Protein AF-A0A2B3TQ89-F1 (afdb_monomer)

Radius of gyration: 21.54 Å; Cα contacts (8 Å, |Δi|>4): 111; chains: 1; bounding box: 41×47×52 Å

Organism: Bacillus cereus (NCBI:txid1396)

Nearest PDB structures (foldseek):
  5jhf-assembly2_B  TM=5.455E-01  e=6.236E+00  Lachancea thermotolerans CBS 6340
  5jhf-assembly3_E  TM=5.017E-01  e=6.980E+00  Lachancea thermotolerans CBS 6340
  7dm0-assembly1_B  TM=3.719E-01  e=3.357E+00  Staphylococcus aureus

Foldseek 3Di:
DDDDDDDDDDDDAFDKDKDADDPFFFPDKDADPVVRDIDGGTRIWMWGQHPVGTDTDDDDDDPPDPDDQKDKDWDADPPRHTDDIDIGD

Secondary structure (DSSP, 8-state):
-PPPP-------TT-EEEEE-SS-SSSEEEE-TTT--EEEESSEEEEEEETTEEEEESSPPP-----SS-EEEEEE-GGG-EEEEEEE-

Structure (mmCIF, N/CA/C/O backbone):
data_AF-A0A2B3TQ89-F1
#
_entry.id   AF-A0A2B3TQ89-F1
#
loop_
_atom_site.group_PDB
_atom_site.id
_atom_site.type_symbol
_atom_site.label_atom_id
_atom_site.label_alt_id
_atom_site.label_comp_id
_atom_site.label_asym_id
_atom_site.label_entity_id
_atom_site.label_seq_id
_atom_site.pdbx_PDB_ins_code
_atom_site.Cartn_x
_atom_site.Cartn_y
_atom_site.Cartn_z
_atom_site.occupancy
_atom_site.B_iso_or_equiv
_atom_site.auth_seq_id
_atom_site.auth_comp_id
_atom_site.auth_asym_id
_atom_site.auth_atom_id
_atom_site.pdbx_PDB_model_num
ATOM 1 N N . GLN A 1 1 ? -16.514 24.925 16.459 1.00 64.75 1 GLN A N 1
ATOM 2 C CA . GLN A 1 1 ? -15.593 23.787 16.258 1.00 64.75 1 GLN A CA 1
ATOM 3 C C . GLN A 1 1 ? -15.755 23.334 14.818 1.00 64.75 1 GLN A C 1
ATOM 5 O O . GLN A 1 1 ? -16.890 23.263 14.365 1.00 64.75 1 GLN A O 1
ATOM 10 N N . GLN A 1 2 ? -14.666 23.127 14.078 1.00 66.38 2 GLN A N 1
ATOM 11 C CA . GLN A 1 2 ? -14.748 22.446 12.783 1.00 66.38 2 GLN A CA 1
ATOM 12 C C . GLN A 1 2 ? -15.004 20.962 13.045 1.00 66.38 2 GLN A C 1
ATOM 14 O O . GLN A 1 2 ? -14.356 20.377 13.912 1.00 66.38 2 GLN A O 1
ATOM 19 N N . ASN A 1 3 ? -15.949 20.373 12.317 1.00 81.94 3 ASN A N 1
ATOM 20 C CA . ASN A 1 3 ? -16.130 18.929 12.325 1.00 81.94 3 ASN A CA 1
ATOM 21 C C . ASN A 1 3 ? -15.047 18.306 11.445 1.00 81.94 3 ASN A C 1
ATOM 23 O O . ASN A 1 3 ? -14.782 18.805 10.352 1.00 81.94 3 ASN A O 1
ATOM 27 N N . ALA A 1 4 ? -14.432 17.228 11.922 1.00 85.75 4 ALA A N 1
ATOM 28 C CA . ALA A 1 4 ? -13.575 16.414 11.076 1.00 85.75 4 ALA A CA 1
ATOM 29 C C . ALA A 1 4 ? -14.429 15.731 9.999 1.00 85.75 4 ALA A C 1
ATOM 31 O O . AL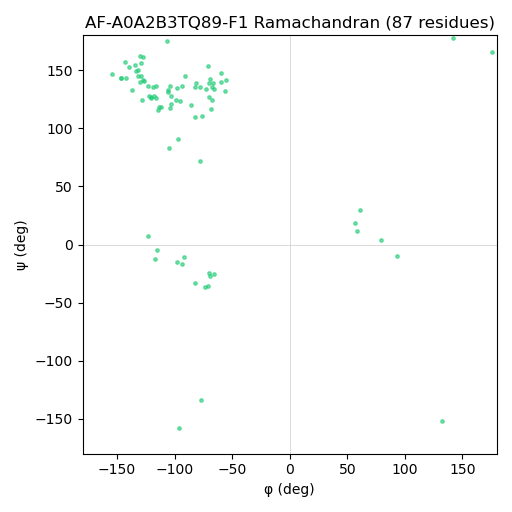A A 1 4 ? -15.533 15.258 10.281 1.00 85.75 4 ALA A O 1
ATOM 32 N N . GLU A 1 5 ? -13.916 15.673 8.775 1.00 90.62 5 GLU A N 1
ATOM 33 C CA . GLU A 1 5 ? -14.498 14.835 7.734 1.00 90.62 5 GLU A CA 1
ATOM 34 C C . GLU A 1 5 ? -14.278 13.355 8.078 1.00 90.62 5 GLU A C 1
ATOM 36 O O . GLU A 1 5 ? -13.234 12.974 8.610 1.00 90.62 5 GLU A O 1
ATOM 41 N N . SER A 1 6 ? -15.271 12.513 7.789 1.00 90.75 6 SER A N 1
ATOM 42 C CA . SER A 1 6 ? -15.187 11.074 8.027 1.00 90.75 6 SER A CA 1
ATOM 43 C C . SER A 1 6 ? -15.560 10.301 6.769 1.00 90.75 6 SER A C 1
ATOM 45 O O . SER A 1 6 ? -16.676 10.441 6.269 1.00 90.75 6 SER A O 1
ATOM 47 N N . GLN A 1 7 ? -14.664 9.427 6.319 1.00 93.81 7 GLN A N 1
ATOM 48 C CA . GLN A 1 7 ? -14.898 8.501 5.216 1.00 93.81 7 GLN A CA 1
ATOM 49 C C . GLN A 1 7 ? -14.520 7.079 5.636 1.00 93.81 7 GLN A C 1
ATOM 51 O O . GLN A 1 7 ? -13.570 6.867 6.389 1.00 93.81 7 GLN A O 1
ATOM 56 N N . LYS A 1 8 ? -15.268 6.092 5.135 1.00 93.50 8 LYS A N 1
ATOM 57 C CA . LYS A 1 8 ? -14.920 4.672 5.249 1.00 93.50 8 LYS A CA 1
ATOM 58 C C . LYS A 1 8 ? -14.424 4.175 3.898 1.00 93.50 8 LYS A C 1
ATOM 60 O O . LYS A 1 8 ? -15.086 4.391 2.887 1.00 93.50 8 LYS A O 1
ATOM 65 N N . VAL A 1 9 ? -13.283 3.497 3.906 1.00 93.81 9 VAL A N 1
ATOM 66 C CA . VAL A 1 9 ? -12.673 2.880 2.725 1.00 93.81 9 VAL A CA 1
ATOM 67 C C . VAL A 1 9 ? -12.519 1.390 3.009 1.00 93.81 9 VAL A C 1
ATOM 69 O O . VAL A 1 9 ? -12.000 1.012 4.058 1.00 93.81 9 VAL A O 1
ATOM 72 N N . SER A 1 10 ? -13.014 0.542 2.108 1.00 95.94 10 SER A N 1
ATOM 73 C CA . SER A 1 10 ? -12.836 -0.911 2.196 1.00 95.94 10 SER A CA 1
ATOM 74 C C . SER A 1 10 ? -11.461 -1.309 1.664 1.00 95.94 10 SER A C 1
ATOM 76 O O . SER A 1 10 ? -11.037 -0.791 0.636 1.00 95.94 10 SER A O 1
ATOM 78 N N . VAL A 1 11 ? -10.799 -2.247 2.342 1.00 96.06 11 VAL A N 1
ATOM 79 C CA . VAL A 1 11 ? -9.489 -2.794 1.955 1.00 96.06 11 VAL A CA 1
ATOM 80 C C . VAL A 1 11 ? -9.495 -4.320 2.067 1.00 96.06 11 VAL A C 1
ATOM 82 O O . VAL A 1 11 ? -10.264 -4.884 2.849 1.00 96.06 11 VAL A O 1
ATOM 85 N N . LYS A 1 12 ? -8.638 -4.993 1.300 1.00 97.38 12 LYS A N 1
ATOM 86 C CA . LYS A 1 12 ? -8.423 -6.449 1.319 1.00 97.38 12 LYS A CA 1
ATOM 87 C C . LYS A 1 12 ? -6.933 -6.781 1.424 1.00 97.38 12 LYS A C 1
ATOM 89 O O . LYS A 1 12 ? -6.078 -5.947 1.150 1.00 97.38 12 LYS A O 1
ATOM 94 N N . VAL A 1 13 ? -6.624 -8.020 1.810 1.00 96.94 13 VAL A N 1
ATOM 95 C CA . VAL A 1 13 ? -5.237 -8.517 1.845 1.00 96.94 13 VAL A CA 1
ATOM 96 C C . VAL A 1 13 ? -4.593 -8.370 0.463 1.00 96.94 13 VAL A C 1
ATOM 98 O O . VAL A 1 13 ? -5.190 -8.770 -0.537 1.00 96.94 13 VAL A O 1
ATOM 101 N N . GLY A 1 14 ? -3.382 -7.812 0.432 1.00 94.75 14 GLY A N 1
ATOM 102 C CA . GLY A 1 14 ? -2.637 -7.472 -0.782 1.00 94.75 14 GLY A CA 1
ATOM 103 C C . GLY A 1 14 ? -2.836 -6.033 -1.271 1.00 94.75 14 GLY A C 1
ATOM 104 O O . GLY A 1 14 ? -2.097 -5.598 -2.151 1.00 94.75 14 GLY A O 1
ATOM 105 N N . ASP A 1 15 ? -3.786 -5.277 -0.709 1.00 96.06 15 ASP A N 1
ATOM 106 C CA . ASP A 1 15 ? -3.901 -3.845 -0.996 1.00 96.06 15 ASP A CA 1
ATOM 107 C C . ASP A 1 15 ? -2.745 -3.061 -0.359 1.00 96.06 15 ASP A C 1
ATOM 109 O O . ASP A 1 15 ? -2.207 -3.435 0.688 1.00 96.06 15 ASP A O 1
ATOM 113 N N . TYR A 1 16 ? -2.419 -1.918 -0.963 1.00 95.56 16 TYR A N 1
ATOM 114 C CA . TYR A 1 16 ? -1.469 -0.954 -0.418 1.00 95.56 16 TYR A CA 1
ATOM 115 C C . TYR A 1 16 ? -2.165 0.370 -0.106 1.00 95.56 16 TYR A C 1
ATOM 117 O O . TYR A 1 16 ? -2.948 0.886 -0.902 1.00 95.56 16 TYR A O 1
ATOM 125 N N . ILE A 1 17 ? -1.850 0.937 1.056 1.00 95.56 17 ILE A N 1
ATOM 126 C CA . ILE A 1 17 ? -2.375 2.211 1.544 1.00 95.56 17 ILE A CA 1
ATOM 127 C C . ILE A 1 17 ? -1.228 3.216 1.547 1.00 95.56 17 ILE A C 1
ATOM 129 O O . ILE A 1 17 ? -0.252 3.032 2.274 1.00 95.56 17 ILE A O 1
ATOM 133 N N . GLU A 1 18 ? -1.351 4.293 0.770 1.00 95.06 18 GLU A N 1
ATOM 134 C CA . GLU A 1 18 ? -0.478 5.463 0.890 1.00 95.06 18 GLU A CA 1
ATOM 135 C C . GLU A 1 18 ? -1.176 6.544 1.710 1.00 95.06 18 GLU A 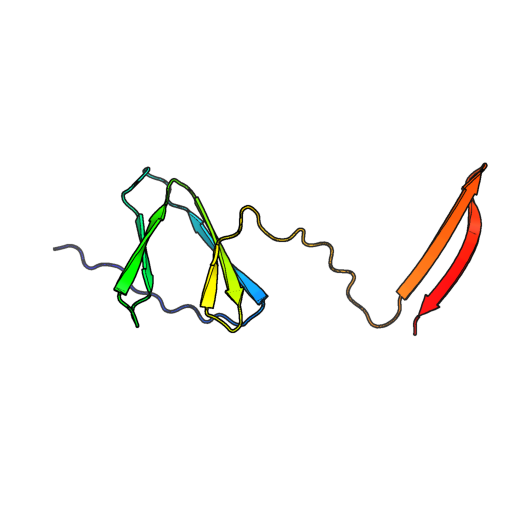C 1
ATOM 137 O O . GLU A 1 18 ? -2.261 7.005 1.363 1.00 95.06 18 GLU A O 1
ATOM 142 N N . LEU A 1 19 ? -0.517 6.986 2.776 1.00 93.38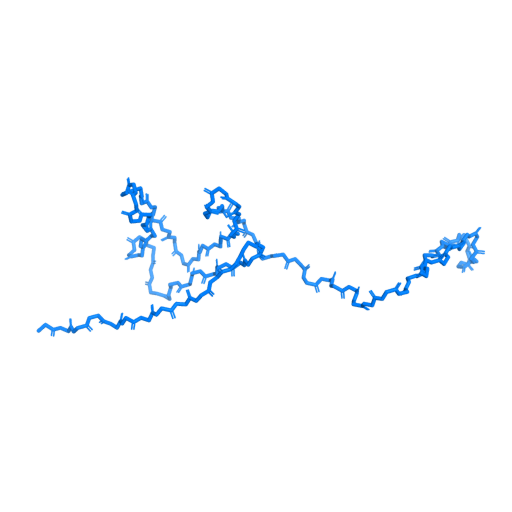 19 LEU A N 1
ATOM 143 C CA . LEU A 1 19 ? -0.898 8.177 3.517 1.00 93.38 19 LEU A CA 1
ATOM 144 C C . LEU A 1 19 ? 0.075 9.290 3.152 1.00 93.38 19 LEU A C 1
ATOM 146 O O . LEU A 1 19 ? 1.268 9.185 3.444 1.00 93.38 19 LEU A O 1
ATOM 150 N N . THR A 1 20 ? -0.437 10.359 2.545 1.00 91.00 20 THR A N 1
ATOM 151 C CA . THR A 1 20 ? 0.347 11.546 2.196 1.00 91.00 20 THR A CA 1
ATOM 152 C C . THR A 1 20 ? -0.178 12.750 2.967 1.00 91.00 20 THR A C 1
ATOM 154 O O . THR A 1 20 ? -1.361 13.075 2.911 1.00 91.00 20 THR A O 1
ATOM 157 N N . HIS A 1 21 ? 0.716 13.426 3.681 1.00 87.69 21 HIS A N 1
ATOM 158 C CA . HIS A 1 21 ? 0.428 14.641 4.427 1.00 87.69 21 HIS A CA 1
ATOM 159 C C . HIS A 1 21 ? 1.203 15.813 3.814 1.00 87.69 21 HIS A C 1
ATOM 161 O O . HIS A 1 21 ? 2.437 15.825 3.810 1.00 87.69 21 HIS A O 1
ATOM 167 N N . LEU A 1 22 ? 0.469 16.793 3.279 1.00 83.31 22 LEU A N 1
ATOM 168 C CA . LEU A 1 22 ? 1.045 17.914 2.532 1.00 83.31 22 LEU A CA 1
ATOM 169 C C . LEU A 1 22 ? 1.813 18.900 3.428 1.00 83.31 22 LEU A C 1
ATOM 171 O O . LEU A 1 22 ? 2.839 19.432 3.006 1.00 83.31 22 LEU A O 1
ATOM 175 N N . GLU A 1 23 ? 1.345 19.130 4.657 1.00 74.00 23 GLU A N 1
ATOM 176 C CA . GLU A 1 23 ? 1.744 20.307 5.441 1.00 74.00 23 GLU A CA 1
ATOM 177 C C . GLU A 1 23 ? 2.855 20.075 6.480 1.00 74.00 23 GLU A C 1
ATOM 179 O O . GLU A 1 23 ? 3.448 21.053 6.934 1.00 74.00 23 GLU A O 1
ATOM 184 N N . GLY A 1 24 ? 3.227 18.844 6.871 1.00 64.50 24 GLY A N 1
ATOM 185 C CA . GLY A 1 24 ? 4.297 18.729 7.875 1.00 64.50 24 GLY A CA 1
ATOM 186 C C . GLY A 1 24 ? 4.692 17.360 8.416 1.00 64.50 24 GLY A C 1
ATOM 187 O O . GLY A 1 24 ? 3.999 16.356 8.292 1.00 64.50 24 GLY A O 1
ATOM 188 N N . VAL A 1 25 ? 5.846 17.352 9.077 1.00 68.25 25 VAL A N 1
ATOM 189 C CA . VAL A 1 25 ? 6.361 16.220 9.852 1.00 68.25 25 VAL A CA 1
ATOM 190 C C . VAL A 1 25 ? 5.691 16.248 11.237 1.00 68.25 25 VAL A C 1
ATOM 192 O O . VAL A 1 25 ? 5.575 17.316 11.835 1.00 68.25 25 VAL A O 1
ATOM 195 N N . HIS A 1 26 ? 5.234 15.095 11.738 1.00 76.19 26 HIS A N 1
ATOM 196 C CA . HIS A 1 26 ? 4.683 14.879 13.093 1.00 76.19 26 HIS A CA 1
ATOM 197 C C . HIS A 1 26 ? 3.232 15.299 13.395 1.00 76.19 26 HIS A C 1
ATOM 199 O O . HIS A 1 26 ? 2.797 15.164 14.536 1.00 76.19 26 HIS A O 1
ATOM 205 N N . ARG A 1 27 ? 2.453 15.790 12.424 1.00 84.50 27 ARG A N 1
ATOM 206 C CA . ARG A 1 27 ? 1.036 16.167 12.659 1.00 84.50 27 ARG A CA 1
ATOM 207 C C . ARG A 1 27 ? 0.033 15.064 12.335 1.00 84.50 27 ARG A C 1
ATOM 209 O O . ARG A 1 27 ? -1.104 15.140 12.787 1.00 84.50 27 ARG A O 1
ATOM 216 N N . ALA A 1 28 ? 0.459 14.060 11.577 1.00 89.75 28 ALA A N 1
ATOM 217 C CA . ALA A 1 28 ? -0.356 12.910 11.240 1.00 89.75 28 ALA A CA 1
ATOM 218 C C . ALA A 1 28 ? 0.079 11.694 12.066 1.00 89.75 28 ALA A C 1
ATOM 220 O O . ALA A 1 28 ? 1.276 11.426 12.240 1.00 89.75 28 ALA A O 1
ATOM 221 N N . THR A 1 29 ? -0.913 10.970 12.573 1.00 92.25 29 THR A N 1
ATOM 222 C CA . THR A 1 29 ? -0.741 9.710 13.289 1.00 92.25 29 THR A CA 1
ATOM 223 C C . THR A 1 29 ? -1.612 8.644 12.647 1.00 92.25 29 THR A C 1
ATOM 225 O O . THR A 1 29 ? -2.739 8.908 12.228 1.00 92.25 29 THR A O 1
ATOM 228 N N . LEU A 1 30 ? -1.073 7.432 12.551 1.00 94.06 30 LEU A N 1
ATOM 229 C CA . LEU A 1 30 ? -1.850 6.242 12.244 1.00 94.06 30 LEU A CA 1
ATOM 230 C C . LEU A 1 30 ? -2.047 5.469 13.545 1.00 94.06 30 LEU A C 1
ATOM 232 O O . LEU A 1 30 ? -1.076 5.181 14.243 1.00 94.06 30 LEU A O 1
ATOM 236 N N . THR A 1 31 ? -3.297 5.137 13.854 1.00 95.31 31 THR A N 1
ATOM 237 C CA . THR A 1 31 ? -3.677 4.450 15.091 1.00 95.31 31 THR A CA 1
ATOM 238 C C . THR A 1 31 ? -4.360 3.136 14.761 1.00 95.31 31 T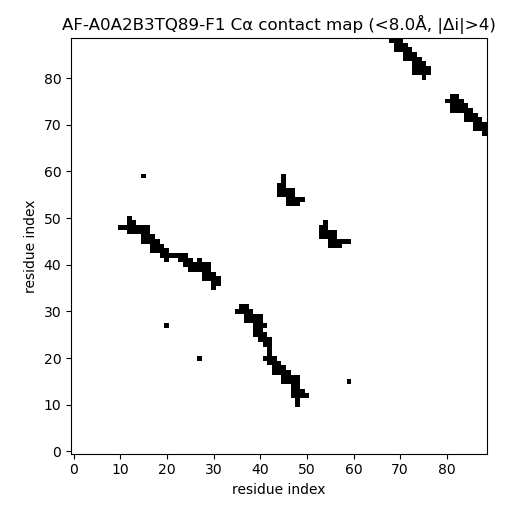HR A C 1
ATOM 240 O O . THR A 1 31 ? -5.360 3.110 14.046 1.00 95.31 31 THR A O 1
ATOM 243 N N . ASN A 1 32 ? -3.861 2.047 15.336 1.00 95.06 32 ASN A N 1
ATOM 244 C CA . ASN A 1 32 ? -4.623 0.817 15.453 1.00 95.06 32 ASN A CA 1
ATOM 245 C C . ASN A 1 32 ? -5.638 0.997 16.591 1.00 95.06 32 ASN A C 1
ATOM 247 O O . ASN A 1 32 ? -5.265 1.100 17.759 1.00 95.06 32 ASN A O 1
ATOM 251 N N . VAL A 1 33 ? -6.919 1.070 16.240 1.00 94.56 33 VAL A N 1
ATOM 252 C CA . VAL A 1 33 ? -8.001 1.335 17.199 1.00 94.56 33 VAL A CA 1
ATOM 253 C C . VAL A 1 33 ? -8.263 0.166 18.152 1.00 94.56 33 VAL A C 1
ATOM 255 O O . VAL A 1 33 ? -8.709 0.402 19.271 1.00 94.56 33 VAL A O 1
ATOM 258 N N . ASP A 1 34 ? -7.925 -1.065 17.761 1.00 95.81 34 ASP A N 1
ATOM 259 C CA . ASP A 1 34 ? -8.179 -2.267 18.563 1.00 95.81 34 ASP A CA 1
ATOM 260 C C . ASP A 1 34 ? -7.223 -2.371 19.758 1.00 95.81 34 ASP A C 1
ATOM 262 O O . ASP A 1 34 ? -7.604 -2.827 20.834 1.00 95.81 34 ASP A O 1
ATOM 266 N N . ASN A 1 35 ? -5.964 -1.954 19.579 1.00 94.56 35 ASN A N 1
ATOM 267 C CA . ASN A 1 35 ? -4.919 -2.071 20.605 1.00 94.56 35 ASN A CA 1
ATOM 268 C C . ASN A 1 35 ? -4.252 -0.741 20.984 1.00 94.56 35 ASN A C 1
ATOM 270 O O . ASN A 1 35 ? -3.277 -0.736 21.735 1.00 94.56 35 ASN A O 1
ATOM 274 N N . SER A 1 36 ? -4.764 0.381 20.474 1.00 95.38 36 SER A N 1
ATOM 275 C CA . SER A 1 36 ? -4.269 1.742 20.726 1.00 95.38 36 SER A CA 1
ATOM 276 C C . SER A 1 36 ? -2.806 1.997 20.344 1.00 95.38 36 SER A C 1
ATOM 278 O O . SER A 1 36 ? -2.266 3.042 20.711 1.00 95.38 36 SER A O 1
ATOM 280 N N . LYS A 1 37 ? -2.140 1.096 19.607 1.00 95.06 37 LYS A N 1
ATOM 281 C CA . LYS A 1 37 ? -0.793 1.360 19.086 1.00 95.06 37 LYS A CA 1
ATOM 282 C C . LYS A 1 37 ? -0.865 2.458 18.038 1.00 95.06 37 LYS A C 1
ATOM 284 O O . LYS A 1 37 ? -1.731 2.434 17.166 1.00 95.06 37 LYS A O 1
ATOM 289 N N . GLN A 1 38 ? 0.066 3.399 18.118 1.00 94.31 38 GLN A N 1
ATOM 290 C CA . GLN A 1 38 ? 0.127 4.540 17.215 1.00 94.31 38 GLN A CA 1
ATOM 291 C C . GLN A 1 38 ? 1.534 4.708 16.678 1.00 94.31 38 GLN A C 1
ATOM 293 O O . GLN A 1 38 ? 2.513 4.435 17.375 1.00 94.31 38 GLN A O 1
ATOM 298 N N . GLU A 1 39 ? 1.627 5.231 15.467 1.00 91.94 39 GLU A N 1
ATOM 299 C CA . GLU A 1 39 ? 2.869 5.773 14.948 1.00 91.94 39 GLU A CA 1
ATOM 300 C C . GLU A 1 39 ? 2.642 7.147 14.333 1.00 91.94 39 GLU A C 1
ATOM 302 O O . GLU A 1 39 ? 1.602 7.431 13.733 1.00 91.94 39 GLU A O 1
ATOM 307 N N . SER A 1 40 ? 3.644 8.008 14.480 1.00 91.50 40 SER A N 1
ATOM 308 C CA . SER A 1 40 ? 3.720 9.250 13.726 1.00 91.50 40 SER A CA 1
ATOM 309 C C . SER A 1 40 ? 4.508 9.012 12.446 1.00 91.50 40 SER A C 1
ATOM 311 O O . SER A 1 40 ? 5.480 8.252 12.430 1.00 91.50 40 SER A O 1
ATOM 313 N N . PHE A 1 41 ? 4.111 9.687 11.375 1.00 90.06 41 PHE A N 1
ATOM 314 C CA . PHE A 1 41 ? 4.833 9.656 10.114 1.00 90.06 41 PHE A CA 1
ATOM 315 C C . PHE A 1 41 ? 5.147 11.068 9.614 1.00 90.06 41 PHE A C 1
ATOM 317 O O . PHE A 1 41 ? 4.605 12.071 10.085 1.00 90.06 41 PHE A O 1
ATOM 324 N N . GLY A 1 42 ? 6.116 11.139 8.699 1.00 88.56 42 GLY A N 1
ATOM 325 C CA . GLY A 1 42 ? 6.507 12.380 8.041 1.00 88.56 42 GLY A CA 1
ATOM 326 C C . GLY A 1 42 ? 5.508 12.769 6.952 1.00 88.56 42 GLY A C 1
ATOM 327 O O . GLY A 1 42 ? 4.299 12.705 7.135 1.00 88.56 42 GLY A O 1
ATOM 328 N N . LYS A 1 43 ? 6.020 13.138 5.776 1.00 90.44 43 LYS A N 1
ATOM 329 C CA . LYS A 1 43 ? 5.175 13.495 4.624 1.00 90.44 43 LYS A CA 1
ATOM 330 C C . LYS A 1 43 ? 4.425 12.309 4.023 1.00 90.44 43 LYS A C 1
ATOM 332 O O . LYS A 1 43 ? 3.396 12.504 3.389 1.00 90.44 43 LYS A O 1
ATOM 337 N N . LYS A 1 44 ? 4.970 11.101 4.168 1.00 91.94 44 LYS A N 1
ATOM 338 C CA . LYS A 1 44 ? 4.464 9.897 3.519 1.00 91.94 44 LYS A CA 1
ATOM 339 C C . LYS A 1 44 ? 4.677 8.672 4.399 1.00 91.94 44 LYS A C 1
ATOM 341 O O . LYS A 1 44 ? 5.719 8.558 5.047 1.00 91.94 44 LYS A O 1
ATOM 346 N N . ALA A 1 45 ? 3.716 7.760 4.381 1.00 94.12 45 ALA A N 1
ATOM 347 C CA . ALA A 1 45 ? 3.871 6.390 4.847 1.00 94.12 45 ALA A CA 1
ATOM 348 C C . ALA A 1 45 ? 3.090 5.445 3.930 1.00 94.12 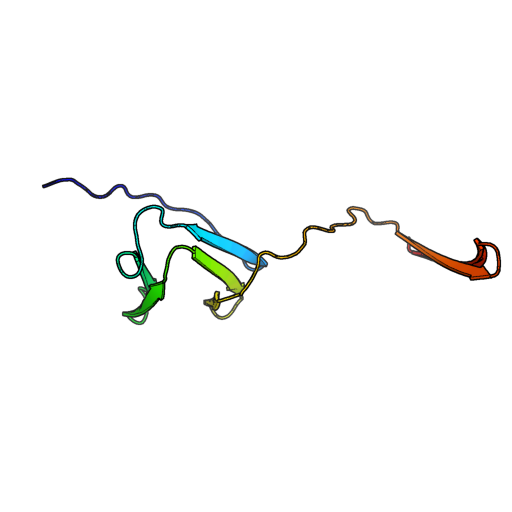45 ALA A C 1
ATOM 350 O O . ALA A 1 45 ? 2.016 5.804 3.447 1.00 94.12 45 ALA A O 1
ATOM 351 N N . ILE A 1 46 ? 3.638 4.255 3.690 1.00 96.38 46 ILE A N 1
ATOM 352 C CA . ILE A 1 46 ? 3.012 3.230 2.856 1.00 96.38 46 ILE A CA 1
ATOM 353 C C . ILE A 1 46 ? 2.866 1.961 3.690 1.00 96.38 46 ILE A C 1
ATOM 355 O O . ILE A 1 46 ? 3.793 1.575 4.408 1.00 96.38 46 ILE A O 1
ATOM 359 N N . TYR A 1 47 ? 1.706 1.321 3.591 1.00 96.62 47 TYR A N 1
ATOM 360 C CA . TYR A 1 47 ? 1.399 0.075 4.283 1.00 96.62 47 TYR A CA 1
ATOM 361 C C . TYR A 1 47 ? 0.834 -0.955 3.317 1.00 96.62 47 TYR A C 1
ATOM 363 O O . TYR A 1 47 ? 0.014 -0.616 2.472 1.00 96.62 47 TYR A O 1
ATOM 371 N N . GLU A 1 48 ? 1.239 -2.205 3.481 1.00 97.44 48 GLU A N 1
ATOM 372 C CA . GLU A 1 48 ? 0.609 -3.372 2.871 1.00 97.44 48 GLU A CA 1
ATOM 373 C C . GLU A 1 48 ? -0.419 -3.952 3.847 1.00 97.44 48 GLU A C 1
ATOM 375 O O . GLU A 1 48 ? -0.145 -4.091 5.045 1.00 97.44 48 GLU A O 1
ATOM 380 N N . VAL A 1 49 ? -1.596 -4.307 3.342 1.00 97.31 49 VAL A N 1
ATOM 381 C CA . VAL A 1 49 ? -2.611 -5.033 4.105 1.00 97.31 49 VAL A CA 1
ATOM 382 C C . VAL A 1 49 ? -2.264 -6.521 4.085 1.00 97.31 49 VAL A C 1
ATOM 384 O O . VAL A 1 49 ? -2.400 -7.186 3.058 1.00 97.31 49 VAL A O 1
ATOM 387 N N . THR A 1 50 ? -1.841 -7.065 5.223 1.00 97.06 50 THR A N 1
ATOM 388 C CA . THR A 1 50 ? -1.545 -8.493 5.402 1.00 97.06 50 THR A CA 1
ATOM 389 C C . THR A 1 50 ? -2.630 -9.175 6.238 1.00 97.06 50 THR A C 1
ATOM 391 O O . THR A 1 50 ? -3.552 -8.532 6.744 1.00 97.06 50 THR A O 1
ATOM 394 N N . LYS A 1 51 ? -2.543 -10.500 6.400 1.00 96.88 51 LYS A N 1
ATOM 395 C CA . LYS A 1 51 ? -3.473 -11.249 7.266 1.00 96.88 51 LYS A CA 1
ATOM 396 C C . LYS A 1 51 ? -3.323 -10.870 8.743 1.00 96.88 51 LYS A C 1
ATOM 398 O O . LYS A 1 51 ? -4.262 -11.023 9.514 1.00 96.88 51 LYS A O 1
ATOM 403 N N . GLU A 1 52 ? -2.146 -10.385 9.124 1.00 94.75 52 GLU A N 1
ATOM 404 C CA . GLU A 1 52 ? -1.767 -9.994 10.480 1.00 94.75 52 GLU A CA 1
ATOM 405 C C . GLU A 1 52 ? -2.034 -8.505 10.773 1.00 94.75 52 GLU A C 1
ATOM 407 O O . GLU A 1 52 ? -1.944 -8.088 11.928 1.00 94.75 52 GLU A O 1
ATOM 412 N N . GLY A 1 53 ? -2.362 -7.699 9.755 1.00 94.44 53 GLY A N 1
ATOM 413 C CA . GLY A 1 53 ? -2.667 -6.273 9.886 1.00 94.44 53 GLY A CA 1
ATOM 414 C C . GLY A 1 53 ? -1.935 -5.403 8.863 1.00 94.44 53 GLY A C 1
ATOM 415 O O . GLY A 1 53 ? -1.625 -5.841 7.760 1.00 94.44 53 GLY A O 1
ATOM 416 N N . LEU A 1 54 ? -1.671 -4.142 9.218 1.00 95.88 54 LEU A N 1
ATOM 417 C CA . LEU A 1 54 ? -0.917 -3.221 8.365 1.00 95.88 54 LEU A CA 1
ATOM 418 C C . LEU A 1 54 ? 0.587 -3.390 8.586 1.00 95.88 54 LEU A C 1
ATOM 420 O O . LEU A 1 54 ? 1.092 -3.161 9.687 1.00 95.88 54 LEU A O 1
ATOM 424 N N . LYS A 1 55 ? 1.309 -3.741 7.523 1.00 95.75 55 LYS A N 1
ATOM 425 C CA . LYS A 1 55 ? 2.770 -3.817 7.509 1.00 95.75 55 LYS A CA 1
ATOM 426 C C . LYS A 1 55 ? 3.335 -2.595 6.800 1.00 95.75 55 LYS A C 1
ATOM 428 O O . LYS A 1 55 ? 3.055 -2.378 5.627 1.00 95.75 55 LYS A O 1
ATOM 433 N N . LYS A 1 56 ? 4.164 -1.810 7.485 1.00 95.44 56 LYS A N 1
ATOM 434 C CA . LYS A 1 56 ? 4.844 -0.660 6.876 1.00 95.44 56 LYS A CA 1
ATOM 435 C C . LYS A 1 56 ? 5.835 -1.119 5.804 1.00 95.44 56 LYS A C 1
ATOM 437 O O . LYS A 1 56 ? 6.616 -2.041 6.043 1.00 95.44 56 LYS A O 1
ATOM 442 N N . VAL A 1 57 ? 5.816 -0.463 4.648 1.00 95.81 57 VAL A N 1
ATOM 443 C CA . VAL A 1 57 ? 6.712 -0.730 3.514 1.00 95.81 57 VAL A CA 1
ATOM 444 C C . VAL A 1 57 ? 7.364 0.563 3.023 1.00 95.81 57 VAL A C 1
ATOM 446 O O . VAL A 1 57 ? 6.851 1.659 3.245 1.00 95.81 57 VAL A O 1
ATOM 449 N N . GLU A 1 58 ? 8.518 0.443 2.370 1.00 93.19 58 GLU A N 1
ATOM 450 C CA . GLU A 1 58 ? 9.302 1.606 1.926 1.00 93.19 58 GLU A CA 1
ATOM 451 C C . GLU A 1 58 ? 8.802 2.205 0.606 1.00 93.19 58 GLU A C 1
ATOM 453 O O . GLU A 1 58 ? 8.875 3.418 0.410 1.00 93.19 58 GLU A O 1
ATOM 458 N N . LYS A 1 59 ? 8.283 1.368 -0.300 1.00 91.81 59 LYS A N 1
ATOM 459 C CA . LYS A 1 59 ? 7.789 1.777 -1.619 1.00 91.81 59 LYS A CA 1
ATOM 460 C C . LYS A 1 59 ? 6.550 0.985 -2.027 1.00 91.81 59 LYS A C 1
ATOM 462 O O . LYS A 1 59 ? 6.336 -0.125 -1.544 1.00 91.81 59 LYS A O 1
ATOM 467 N N . MET A 1 60 ? 5.765 1.562 -2.936 1.00 90.19 60 MET A N 1
ATOM 468 C CA . MET A 1 60 ? 4.699 0.841 -3.631 1.00 90.19 60 MET A CA 1
ATOM 469 C C . MET A 1 60 ? 5.280 -0.344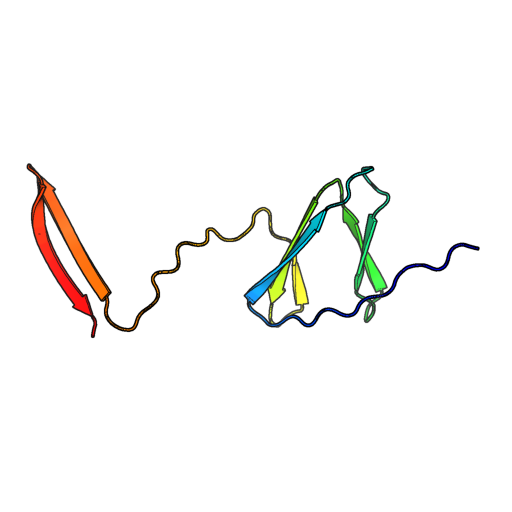 -4.414 1.00 90.19 60 MET A C 1
ATOM 471 O O . MET A 1 60 ? 6.417 -0.249 -4.892 1.00 90.19 60 MET A O 1
ATOM 475 N N . PRO A 1 61 ? 4.527 -1.447 -4.559 1.00 83.69 61 PRO A N 1
ATOM 476 C CA . PRO A 1 61 ? 4.937 -2.533 -5.433 1.00 83.69 61 PRO A CA 1
ATOM 477 C C . PRO A 1 61 ? 5.081 -2.001 -6.861 1.00 83.69 61 PRO A C 1
ATOM 479 O O . PRO A 1 61 ? 4.280 -1.189 -7.327 1.00 83.69 61 PRO A O 1
ATOM 482 N N . GLU A 1 62 ? 6.111 -2.458 -7.566 1.00 80.94 62 GLU A N 1
ATOM 483 C CA . GLU A 1 62 ? 6.235 -2.179 -8.992 1.00 80.94 62 GLU A CA 1
ATOM 484 C C . GLU A 1 62 ? 5.132 -2.942 -9.724 1.00 80.94 62 GLU A C 1
ATOM 486 O O . GLU A 1 62 ? 5.069 -4.171 -9.692 1.00 80.94 62 GLU A O 1
ATOM 491 N N . THR A 1 63 ? 4.229 -2.207 -10.366 1.00 69.00 63 THR A N 1
ATOM 492 C CA . THR A 1 63 ? 3.104 -2.776 -11.105 1.00 69.00 63 THR A CA 1
ATOM 493 C C . THR A 1 63 ? 3.580 -3.302 -12.456 1.00 69.00 63 THR A C 1
ATOM 495 O O . THR A 1 63 ? 3.303 -2.704 -13.492 1.00 69.00 63 THR A O 1
ATOM 498 N N . THR A 1 64 ? 4.317 -4.412 -12.461 1.00 76.94 64 THR A N 1
ATOM 499 C CA . THR A 1 64 ? 4.482 -5.224 -13.675 1.00 76.94 64 THR A CA 1
ATOM 500 C C . THR A 1 64 ? 3.618 -6.461 -13.525 1.00 76.94 64 THR A C 1
ATOM 502 O O . THR A 1 64 ? 4.069 -7.510 -13.072 1.00 76.94 64 THR A O 1
ATOM 505 N N . VAL A 1 65 ? 2.340 -6.303 -13.852 1.00 82.38 65 VAL A N 1
ATOM 506 C CA . VAL A 1 65 ? 1.398 -7.416 -13.938 1.00 82.38 65 VAL A CA 1
ATOM 507 C C . VAL A 1 65 ? 1.348 -7.859 -15.395 1.00 82.38 65 VAL A C 1
ATOM 509 O O . VAL A 1 65 ? 1.092 -7.051 -16.285 1.00 82.38 65 VAL A O 1
ATOM 512 N N . LEU A 1 66 ? 1.634 -9.137 -15.636 1.00 85.00 66 LEU A N 1
ATOM 513 C CA . LEU A 1 66 ? 1.387 -9.788 -16.918 1.00 85.00 66 LEU A CA 1
ATOM 514 C C . LEU A 1 66 ? 0.045 -10.513 -16.793 1.00 85.00 66 LEU A C 1
ATOM 516 O O . LEU A 1 66 ? -0.009 -11.638 -16.302 1.00 85.00 66 LEU A O 1
ATOM 520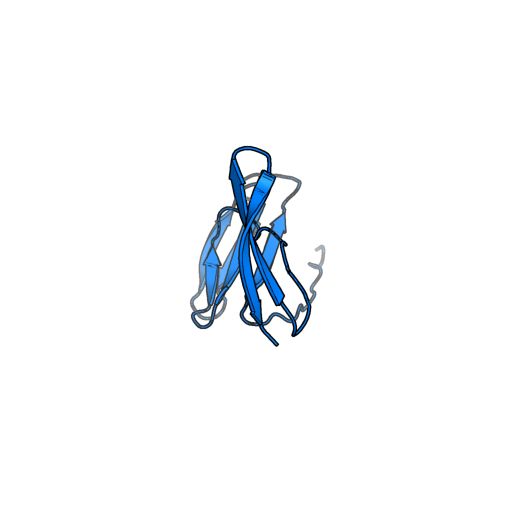 N N . ASP A 1 67 ? -1.042 -9.833 -17.152 1.00 83.94 67 ASP A N 1
ATOM 521 C CA . ASP A 1 67 ? -2.387 -10.412 -17.107 1.00 83.94 67 ASP A CA 1
ATOM 522 C C . ASP A 1 67 ? -2.562 -11.489 -18.191 1.00 83.94 67 ASP A C 1
ATOM 524 O O . ASP A 1 67 ? -2.130 -11.314 -19.332 1.00 83.94 67 ASP A O 1
ATOM 528 N N . GLY A 1 68 ? -3.231 -12.595 -17.847 1.00 88.50 68 GLY A N 1
ATOM 529 C CA . GLY A 1 68 ? -3.534 -13.693 -18.769 1.00 88.50 68 GLY A CA 1
ATOM 530 C C . GLY A 1 68 ? -3.421 -15.075 -18.121 1.00 88.50 68 GLY A C 1
ATOM 531 O O . GLY A 1 68 ? -3.078 -15.206 -16.949 1.00 88.50 68 GLY A O 1
ATOM 532 N N . ASN A 1 69 ? -3.736 -16.119 -18.887 1.00 91.94 69 ASN A N 1
ATOM 533 C CA . ASN A 1 69 ? -3.545 -17.523 -18.502 1.00 91.94 69 ASN A CA 1
ATOM 534 C C . ASN A 1 69 ? -2.520 -18.254 -19.384 1.00 91.94 69 ASN A C 1
ATOM 536 O O . ASN A 1 69 ? -2.198 -19.400 -19.098 1.00 91.94 69 ASN A O 1
ATOM 540 N N . GLN A 1 70 ? -2.005 -17.597 -20.425 1.00 94.19 70 GLN A N 1
ATOM 541 C CA . GLN A 1 70 ? -0.995 -18.144 -21.323 1.00 94.19 70 GLN A CA 1
ATOM 542 C C . GLN A 1 70 ? 0.264 -17.293 -21.249 1.00 94.19 70 GLN A C 1
ATOM 544 O O . GLN A 1 70 ? 0.213 -16.074 -21.421 1.00 94.19 70 GLN A O 1
ATOM 549 N N . PHE A 1 71 ? 1.397 -17.941 -21.015 1.00 95.94 71 PHE A N 1
ATOM 550 C CA . PHE A 1 71 ? 2.680 -17.277 -20.845 1.00 95.94 71 PHE A CA 1
ATOM 551 C C . PHE A 1 71 ? 3.75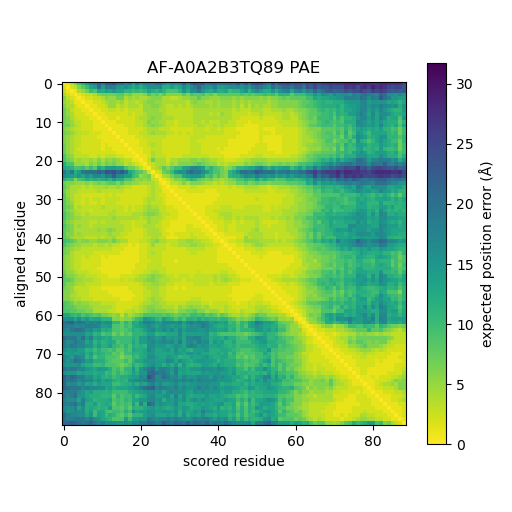0 -17.976 -21.670 1.00 95.94 71 PHE A C 1
ATOM 553 O O . PHE A 1 71 ? 3.717 -19.184 -21.866 1.00 95.94 71 PHE A O 1
ATOM 560 N N . GLY A 1 72 ? 4.732 -17.211 -22.131 1.00 96.12 72 GLY A N 1
ATOM 561 C CA . GLY A 1 72 ? 5.906 -17.739 -22.811 1.00 96.12 72 GLY A CA 1
ATOM 562 C C . GLY A 1 72 ? 7.169 -17.214 -22.149 1.00 96.12 72 GLY A C 1
ATOM 563 O O . GLY A 1 72 ? 7.233 -16.053 -21.748 1.00 96.12 72 GLY A O 1
ATOM 564 N N . TRP A 1 73 ? 8.183 -18.062 -22.050 1.00 96.75 73 TRP A N 1
ATOM 565 C CA . TRP A 1 73 ? 9.537 -17.663 -21.691 1.00 96.75 73 TRP A CA 1
ATOM 566 C C . TRP A 1 73 ? 10.475 -18.014 -22.837 1.00 96.75 73 TRP A C 1
ATOM 568 O O . TRP A 1 73 ? 10.401 -19.124 -23.361 1.00 96.75 73 TRP A O 1
ATOM 578 N N . SER A 1 74 ? 11.375 -17.102 -23.207 1.00 97.06 74 SER A N 1
ATOM 579 C CA . SER A 1 74 ? 12.484 -17.435 -24.095 1.00 97.06 74 SER A CA 1
ATOM 580 C C . SER A 1 74 ? 13.791 -16.771 -23.680 1.00 97.06 74 SER A C 1
ATOM 582 O O . SER A 1 74 ? 13.810 -15.734 -23.015 1.00 97.06 74 SER A O 1
ATOM 584 N N . LEU A 1 75 ? 14.899 -17.415 -24.045 1.00 97.19 75 LEU A N 1
ATOM 585 C CA . LEU A 1 75 ? 16.259 -16.977 -23.756 1.00 97.19 75 LEU A CA 1
ATOM 586 C C . LEU A 1 75 ? 17.016 -16.774 -25.060 1.00 97.19 75 LEU A C 1
ATOM 588 O O . LEU A 1 75 ? 17.130 -17.695 -25.872 1.00 97.19 75 LEU A O 1
ATOM 592 N N . LYS A 1 76 ? 17.588 -15.581 -25.225 1.00 97.69 76 LYS A N 1
ATOM 593 C CA . LYS A 1 76 ? 18.499 -15.258 -26.323 1.00 97.69 76 LYS A CA 1
ATOM 594 C C . LYS A 1 76 ? 19.950 -15.372 -25.870 1.00 97.69 76 LYS A C 1
ATOM 596 O O . LYS A 1 76 ? 20.314 -14.896 -24.799 1.00 97.69 76 LYS A O 1
ATOM 601 N N . GLY A 1 77 ? 20.763 -16.017 -26.695 1.00 94.88 77 GLY A N 1
ATOM 602 C CA . GLY A 1 77 ? 22.210 -16.093 -26.552 1.00 94.88 77 GLY A CA 1
ATOM 603 C C . GLY A 1 77 ? 22.928 -15.048 -27.407 1.00 94.88 77 GLY A C 1
ATOM 604 O O . GLY A 1 77 ? 22.360 -14.039 -27.820 1.00 94.88 77 GLY A O 1
ATOM 605 N N . TYR A 1 78 ? 24.201 -15.312 -27.702 1.00 93.69 78 TYR A N 1
ATOM 606 C CA . TYR A 1 78 ? 25.025 -14.447 -28.547 1.00 93.69 78 TYR A CA 1
ATOM 607 C C . TYR A 1 78 ? 24.381 -14.196 -29.922 1.00 93.69 78 TY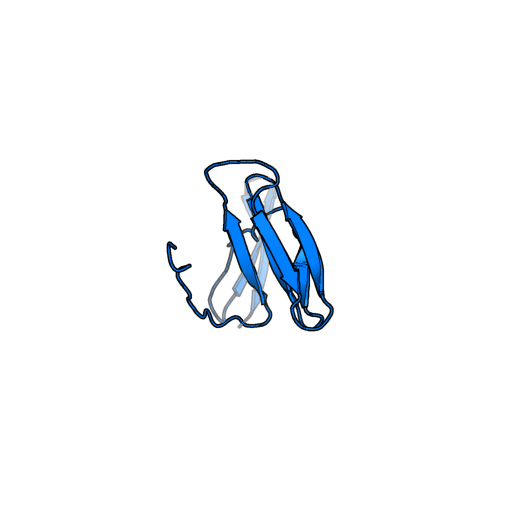R A C 1
ATOM 609 O O . TYR A 1 78 ? 23.813 -15.107 -30.529 1.00 93.69 78 TYR A O 1
ATOM 617 N N . SER A 1 79 ? 24.513 -12.966 -30.431 1.00 95.62 79 SER A N 1
ATOM 618 C CA . SER A 1 79 ? 23.874 -12.516 -31.677 1.00 95.62 79 SER A CA 1
ATOM 619 C C . SER A 1 79 ? 22.334 -12.584 -31.641 1.00 95.62 79 SER A C 1
ATOM 621 O O . SER A 1 79 ? 21.714 -12.820 -32.678 1.00 95.62 79 SER A O 1
ATOM 623 N N . ASP A 1 80 ? 21.726 -12.422 -30.459 1.00 94.38 80 ASP A N 1
ATOM 624 C CA . ASP A 1 80 ? 20.272 -12.438 -30.226 1.00 94.38 80 ASP A CA 1
ATOM 625 C C . ASP A 1 80 ? 19.554 -13.718 -30.688 1.00 94.38 80 ASP A C 1
ATOM 627 O O . ASP A 1 80 ? 18.330 -13.739 -30.852 1.00 94.38 80 ASP A O 1
ATOM 631 N N . ARG A 1 81 ? 20.302 -14.810 -30.886 1.00 95.38 81 ARG A N 1
ATOM 632 C CA . ARG A 1 81 ? 19.740 -16.104 -31.284 1.00 95.38 81 ARG A CA 1
ATOM 633 C C . ARG A 1 81 ? 18.951 -16.692 -30.123 1.00 95.38 81 ARG A C 1
ATOM 635 O O . ARG A 1 81 ? 19.500 -16.836 -29.036 1.00 95.38 81 ARG A O 1
ATOM 642 N N . GLU A 1 82 ? 17.694 -17.058 -30.347 1.00 97.06 82 GLU A N 1
ATOM 643 C CA . GLU A 1 82 ? 16.908 -17.787 -29.349 1.00 97.06 82 GLU A CA 1
ATOM 644 C C . GLU A 1 82 ? 17.497 -19.190 -29.159 1.00 97.06 82 GLU A C 1
ATOM 646 O O . GLU A 1 82 ? 17.686 -19.930 -30.123 1.00 97.06 82 GLU A O 1
ATOM 651 N N . ILE A 1 83 ? 17.838 -19.528 -27.916 1.00 97.00 83 ILE A N 1
ATOM 652 C CA . ILE A 1 83 ? 18.481 -20.798 -27.552 1.00 97.00 83 ILE A CA 1
ATOM 653 C C . ILE A 1 83 ? 17.619 -21.659 -26.626 1.00 97.00 83 ILE A C 1
ATOM 655 O O . ILE A 1 83 ? 17.928 -22.832 -26.435 1.00 97.00 83 ILE A O 1
ATOM 659 N N . ALA A 1 84 ? 16.548 -21.104 -26.054 1.00 97.25 84 ALA A N 1
ATOM 660 C CA . ALA A 1 84 ? 15.564 -21.855 -25.282 1.00 97.25 84 ALA A CA 1
ATOM 661 C C . ALA A 1 84 ? 14.206 -21.143 -25.292 1.00 97.25 84 ALA A C 1
ATOM 663 O O . ALA A 1 84 ? 14.158 -19.912 -25.281 1.00 97.25 84 ALA A O 1
ATOM 664 N N . LYS A 1 85 ? 13.120 -21.925 -25.270 1.00 97.50 85 LYS A N 1
ATOM 665 C CA . LYS A 1 85 ? 11.740 -21.443 -25.165 1.00 97.50 85 LYS A CA 1
ATOM 666 C C . LYS A 1 85 ? 10.881 -22.432 -24.367 1.00 97.50 85 LYS A C 1
ATOM 668 O O . LYS A 1 85 ? 11.066 -23.639 -24.503 1.00 97.50 85 LYS A O 1
ATOM 673 N N . VAL A 1 86 ? 9.942 -21.923 -23.569 1.00 96.81 86 VAL A N 1
ATOM 674 C CA . VAL A 1 86 ? 8.891 -22.695 -22.886 1.00 96.81 86 VAL A CA 1
ATOM 675 C C . VAL A 1 86 ? 7.563 -21.951 -23.010 1.00 96.81 86 VAL A C 1
ATOM 677 O O . VAL A 1 86 ? 7.514 -20.749 -22.756 1.00 96.81 86 VAL A O 1
ATOM 680 N N . ASP A 1 87 ? 6.503 -22.669 -23.375 1.00 96.56 87 ASP A N 1
ATOM 681 C CA . ASP A 1 87 ? 5.130 -22.161 -23.386 1.00 96.56 87 ASP A CA 1
ATOM 682 C C . ASP A 1 87 ? 4.355 -22.760 -22.199 1.00 96.56 87 ASP A C 1
ATOM 684 O O . ASP A 1 87 ? 4.409 -23.966 -21.952 1.00 96.56 87 ASP A O 1
ATOM 688 N N . TYR A 1 88 ? 3.637 -21.911 -21.472 1.00 88.81 88 TYR A N 1
ATOM 689 C CA . TYR A 1 88 ? 2.757 -22.246 -20.357 1.00 88.81 88 TYR A CA 1
ATOM 690 C C . TYR A 1 88 ? 1.321 -21.926 -20.790 1.00 88.81 88 TYR A C 1
ATOM 692 O O . TYR A 1 88 ? 1.025 -20.771 -21.095 1.00 88.81 88 TYR A O 1
ATOM 700 N N . ASN A 1 89 ? 0.450 -22.935 -20.843 1.00 82.25 89 ASN A N 1
ATOM 701 C CA . ASN A 1 89 ? -0.971 -22.814 -21.197 1.00 82.25 89 ASN A CA 1
ATOM 702 C C . ASN A 1 89 ? -1.862 -23.318 -20.064 1.00 82.25 89 ASN A C 1
ATOM 704 O O . ASN A 1 89 ? -1.390 -24.212 -19.322 1.00 82.25 89 ASN A O 1
#

Sequence (89 aa):
QQNAESQKVSVKVGDYIELTHLEGVHRATLTNVDNSKQESFGKKAIYEVTKEGLKKVEKMPETTVLDGNQFGWSLKGYSDREIAKVDYN

Mean predicted aligned error: 7.92 Å

pLDDT: mean 90.96, std 7.92, range [64.5, 97.69]

Solvent-accessible surface area (backbone atoms only — not comparable to full-atom values): 6056 Å² total; per-residue (Å²): 132,87,78,79,87,84,86,88,81,91,85,53,74,79,40,73,48,76,48,76,43,93,86,45,70,69,81,47,71,54,67,44,83,91,77,68,51,69,46,71,39,48,48,57,50,37,29,38,31,47,97,91,41,78,42,81,45,95,69,80,79,82,89,79,76,85,85,77,77,66,49,76,48,75,43,63,48,83,93,71,39,74,75,48,74,52,79,46,114